Protein AF-A0A533WU09-F1 (afdb_monomer_lite)

pLDDT: mean 84.41, std 14.46, range [37.62, 95.38]

Foldseek 3Di:
DDDDPLDDDQPDKDFLLLLLQLLVVCCVPPNPVVSVVVNVQLCVQPNVSVGRGDIDGLVRVLVSQCVVQPPNRPVVSVSSSVSSSVSVD

Sequence (89 aa):
MAKTSDSVDKGTKFTAKDVKAAIRDLEATIGRATVDSLIYDLELYDLRLKNDRAEYGLAEIKIAIEKIFGDSAPLLLERIIKALNQTTA

Secondary structure (DSSP, 8-state):
---------TT-EEEHHHHHHHHHTTHHHH-HHHHHHHHHHHHHTT--TTSTT-EEEHHHHHHHHHHHHGGGHHHHHHHHHHHHHHH--

Structure (mmCIF, N/CA/C/O backbone):
data_AF-A0A533WU09-F1
#
_entry.id   AF-A0A533WU09-F1
#
loop_
_atom_site.group_PDB
_atom_site.id
_atom_site.type_symbol
_atom_site.label_atom_id
_atom_site.label_alt_id
_atom_site.label_comp_id
_atom_site.label_asym_id
_atom_site.label_entity_id
_atom_site.label_seq_id
_atom_site.pdbx_PDB_ins_code
_atom_site.Cartn_x
_atom_site.Cartn_y
_atom_site.Cartn_z
_atom_site.occupancy
_atom_site.B_iso_or_equiv
_atom_site.auth_seq_id
_atom_site.auth_comp_id
_atom_site.auth_asym_id
_atom_site.auth_atom_id
_atom_site.pdbx_PDB_model_num
ATOM 1 N N . MET A 1 1 ? -18.288 23.716 -13.822 1.00 37.62 1 MET A N 1
ATOM 2 C CA . MET A 1 1 ? -17.124 22.819 -13.986 1.00 37.62 1 MET A CA 1
ATOM 3 C C . MET A 1 1 ? -16.725 22.358 -12.597 1.00 37.62 1 MET A C 1
ATOM 5 O O . MET A 1 1 ? -16.428 23.204 -11.763 1.00 37.62 1 MET A O 1
ATOM 9 N N . ALA A 1 2 ? -16.905 21.070 -12.304 1.00 38.56 2 ALA A N 1
ATOM 10 C CA . ALA A 1 2 ? -16.782 20.522 -10.957 1.00 38.56 2 ALA A CA 1
ATOM 11 C C . ALA A 1 2 ? -15.336 20.633 -10.448 1.00 38.56 2 ALA A C 1
ATOM 13 O O . ALA A 1 2 ? -14.400 20.205 -11.118 1.00 38.56 2 ALA A O 1
ATOM 14 N N . LYS A 1 3 ? -15.174 21.236 -9.267 1.00 44.50 3 LYS A N 1
ATOM 15 C CA . LYS A 1 3 ? -13.964 21.131 -8.454 1.00 44.50 3 LYS A CA 1
ATOM 16 C C . LYS A 1 3 ? -14.034 19.789 -7.729 1.00 44.50 3 LYS A C 1
ATOM 18 O O . LYS A 1 3 ? -14.736 19.701 -6.728 1.00 44.50 3 LYS A O 1
ATOM 23 N N . THR A 1 4 ? -13.300 18.790 -8.192 1.00 42.69 4 THR A N 1
ATOM 24 C CA . THR A 1 4 ? -12.962 17.638 -7.351 1.00 42.69 4 THR A CA 1
ATOM 25 C C . THR A 1 4 ? -11.459 17.690 -7.169 1.00 42.69 4 THR A C 1
ATOM 27 O O . THR A 1 4 ? -10.681 17.177 -7.963 1.00 42.69 4 THR A O 1
ATOM 30 N N . SER A 1 5 ? -11.045 18.485 -6.186 1.00 43.44 5 SER A N 1
ATOM 31 C CA . SER A 1 5 ? -9.697 18.386 -5.654 1.00 43.44 5 SER A CA 1
ATOM 32 C C . SER A 1 5 ? -9.681 17.044 -4.928 1.00 43.44 5 SER A C 1
ATOM 34 O O . SER A 1 5 ? -10.315 16.944 -3.881 1.00 43.44 5 SER A O 1
ATOM 36 N N . ASP A 1 6 ? -9.048 16.024 -5.516 1.00 52.75 6 ASP A N 1
ATOM 37 C CA . ASP A 1 6 ? -8.843 14.676 -4.949 1.00 52.75 6 ASP A CA 1
ATOM 38 C C . ASP A 1 6 ? -7.880 14.726 -3.747 1.00 52.75 6 ASP A C 1
ATOM 40 O O . ASP A 1 6 ? -6.859 14.041 -3.660 1.00 52.75 6 ASP A O 1
ATOM 44 N N . SER A 1 7 ? -8.176 15.620 -2.815 1.00 55.53 7 SER A N 1
ATOM 45 C CA . SER A 1 7 ? -7.452 15.805 -1.579 1.00 55.53 7 SER A CA 1
ATOM 46 C C . SER A 1 7 ? -8.036 14.810 -0.589 1.00 55.53 7 SER A C 1
ATOM 48 O O . SER A 1 7 ? -9.157 15.001 -0.124 1.00 55.53 7 SER A O 1
ATOM 50 N N . VAL A 1 8 ? -7.288 13.755 -0.260 1.00 59.75 8 VAL A N 1
ATOM 51 C CA . VAL A 1 8 ? -7.620 12.918 0.900 1.00 59.75 8 VAL A CA 1
ATOM 52 C C . VAL A 1 8 ? -7.755 13.845 2.097 1.00 59.75 8 VAL A C 1
ATOM 54 O O . VAL A 1 8 ? -6.807 14.577 2.413 1.00 59.75 8 VAL A O 1
ATOM 57 N N . ASP A 1 9 ? -8.923 13.854 2.734 1.00 65.88 9 ASP A N 1
ATOM 58 C CA . ASP A 1 9 ? -9.100 14.659 3.931 1.00 65.88 9 ASP A CA 1
ATOM 59 C C . ASP A 1 9 ? -8.092 14.181 4.986 1.00 65.88 9 ASP A C 1
ATOM 61 O O . ASP A 1 9 ? -7.890 12.980 5.183 1.00 65.88 9 ASP A O 1
ATOM 65 N N . LYS A 1 10 ? -7.403 15.110 5.655 1.00 61.56 10 LYS A N 1
ATOM 66 C CA . LYS A 1 10 ? -6.331 14.759 6.607 1.00 61.56 10 LYS A CA 1
ATOM 67 C C . LYS A 1 10 ? -6.854 13.928 7.788 1.00 61.56 10 LYS A C 1
ATOM 69 O O . LYS A 1 10 ? -6.050 13.303 8.475 1.00 61.56 10 LYS A O 1
ATOM 74 N N . GLY A 1 11 ? -8.170 13.928 8.014 1.00 71.12 11 GLY A N 1
ATOM 75 C CA . GLY A 1 11 ? -8.854 13.115 9.019 1.00 71.12 11 GLY A CA 1
ATOM 76 C C . GLY A 1 11 ? -9.311 11.730 8.549 1.00 71.12 11 GLY A C 1
ATOM 77 O O . GLY A 1 11 ? -9.729 10.940 9.393 1.00 71.12 11 GLY A O 1
ATOM 78 N N . THR A 1 12 ? -9.238 11.410 7.252 1.00 84.00 12 THR A N 1
ATOM 79 C CA . THR A 1 12 ? -9.702 10.114 6.738 1.00 84.00 12 THR A CA 1
ATOM 80 C C . THR A 1 12 ? -8.824 8.981 7.259 1.00 84.00 12 THR A C 1
ATOM 82 O O . THR A 1 12 ? -7.591 9.021 7.171 1.00 84.00 12 THR A O 1
ATOM 85 N N . LYS A 1 13 ? -9.484 7.957 7.801 1.00 90.94 13 LYS A N 1
ATOM 86 C CA . LYS A 1 13 ? -8.871 6.704 8.227 1.00 90.94 13 LYS A CA 1
ATOM 87 C C . LYS A 1 13 ? -9.184 5.616 7.208 1.00 90.94 13 LYS A C 1
ATOM 89 O O . LYS A 1 13 ? -10.307 5.526 6.724 1.00 90.94 13 LYS A O 1
ATOM 94 N N . PHE A 1 14 ? -8.180 4.805 6.904 1.00 91.81 14 PHE A N 1
ATOM 95 C CA . PHE A 1 14 ? -8.286 3.653 6.019 1.00 91.81 14 PHE A CA 1
ATOM 96 C C . PHE A 1 14 ? -8.055 2.393 6.826 1.00 91.81 14 PHE A C 1
ATOM 98 O O . PHE A 1 14 ? -7.105 2.323 7.610 1.00 91.81 14 PHE A O 1
ATOM 105 N N . THR A 1 15 ? -8.897 1.389 6.630 1.00 94.12 15 THR A N 1
ATOM 106 C CA . THR A 1 15 ? -8.670 0.101 7.271 1.00 94.12 15 THR A CA 1
ATOM 107 C C . THR A 1 15 ? -7.506 -0.630 6.595 1.00 94.12 15 THR A C 1
ATOM 109 O O . THR A 1 15 ? -7.206 -0.413 5.420 1.00 94.12 15 THR A O 1
ATOM 112 N N . ALA A 1 16 ? -6.856 -1.553 7.302 1.00 94.12 16 ALA A N 1
ATOM 113 C CA . ALA A 1 16 ? -5.868 -2.466 6.728 1.00 94.12 16 ALA A CA 1
ATOM 114 C C . ALA A 1 16 ? -6.411 -3.201 5.494 1.00 94.12 16 ALA A C 1
ATOM 116 O O . ALA A 1 16 ? -5.664 -3.496 4.559 1.00 94.12 16 ALA A O 1
ATOM 117 N N . LYS A 1 17 ? -7.714 -3.506 5.486 1.00 94.06 17 LYS A N 1
ATOM 118 C CA . LYS A 1 17 ? -8.389 -4.098 4.334 1.00 94.06 17 LYS A CA 1
ATOM 119 C C . LYS A 1 17 ? -8.363 -3.159 3.127 1.00 94.06 17 LYS A C 1
ATOM 121 O O . LYS A 1 17 ? -8.003 -3.616 2.044 1.00 94.06 17 LYS A O 1
ATOM 126 N N . ASP A 1 18 ? -8.679 -1.880 3.319 1.00 93.94 18 ASP A N 1
ATOM 127 C CA . ASP A 1 18 ? -8.666 -0.871 2.250 1.00 93.94 18 ASP A CA 1
ATOM 128 C C . ASP A 1 18 ? -7.249 -0.671 1.708 1.00 93.94 18 ASP A C 1
ATOM 130 O O . ASP A 1 18 ? -7.034 -0.683 0.499 1.00 93.94 18 ASP A O 1
ATOM 134 N N . VAL A 1 19 ? -6.254 -0.591 2.599 1.00 93.19 19 VAL A N 1
ATOM 135 C CA . VAL A 1 19 ? -4.841 -0.466 2.210 1.00 93.19 19 VAL A CA 1
ATOM 136 C C . VAL A 1 19 ? -4.377 -1.675 1.397 1.00 93.19 19 VAL A C 1
ATOM 138 O O . VAL A 1 19 ? -3.749 -1.512 0.351 1.00 93.19 19 VAL A O 1
A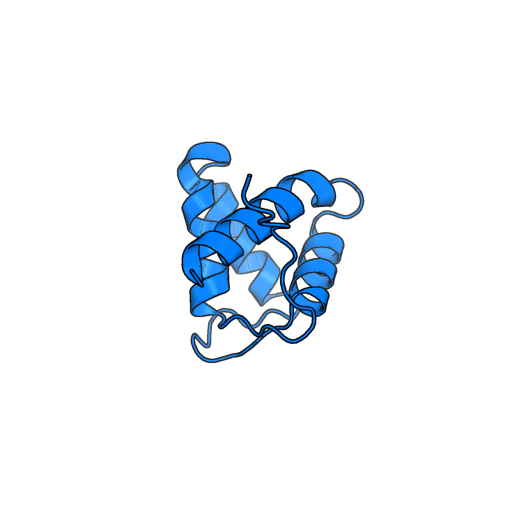TOM 141 N N . LYS A 1 20 ? -4.724 -2.899 1.815 1.00 94.56 20 LYS A N 1
ATOM 142 C CA . LYS A 1 20 ? -4.402 -4.110 1.044 1.00 94.56 20 LYS A CA 1
ATOM 143 C C . LYS A 1 20 ? -5.106 -4.151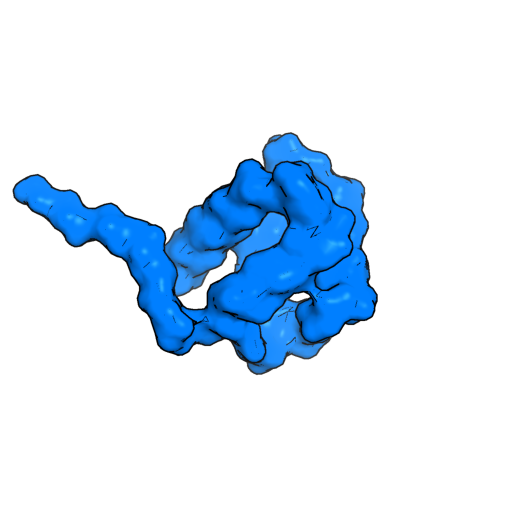 -0.304 1.00 94.56 20 LYS A C 1
ATOM 145 O O . LYS A 1 20 ? -4.492 -4.597 -1.270 1.00 94.56 20 LYS A O 1
ATOM 150 N N . ALA A 1 21 ? -6.368 -3.736 -0.371 1.00 93.94 21 ALA A N 1
ATOM 151 C CA . ALA A 1 21 ? -7.105 -3.665 -1.628 1.00 93.94 21 ALA A CA 1
ATOM 152 C C . ALA A 1 21 ? -6.418 -2.689 -2.593 1.00 93.94 21 ALA A C 1
ATOM 154 O O . ALA A 1 21 ? -6.028 -3.094 -3.684 1.00 93.94 21 ALA A O 1
ATOM 155 N N . ALA A 1 22 ? -6.119 -1.475 -2.127 1.00 93.50 22 ALA A N 1
ATOM 156 C CA . ALA A 1 22 ? -5.432 -0.457 -2.914 1.00 93.50 22 ALA A CA 1
ATOM 157 C C . ALA A 1 22 ? -4.054 -0.913 -3.425 1.00 93.50 22 ALA A C 1
ATOM 159 O O . ALA A 1 22 ? -3.686 -0.629 -4.562 1.00 93.50 22 ALA A O 1
ATOM 160 N N . ILE A 1 23 ? -3.285 -1.644 -2.610 1.00 94.12 23 ILE A N 1
ATOM 161 C CA . ILE A 1 23 ? -1.998 -2.212 -3.038 1.00 94.12 23 ILE A CA 1
ATOM 162 C C . ILE A 1 23 ? -2.201 -3.326 -4.076 1.00 94.12 23 ILE A C 1
ATOM 164 O O . ILE A 1 23 ? -1.457 -3.398 -5.054 1.00 94.12 23 ILE A O 1
ATOM 168 N N . ARG A 1 24 ? -3.213 -4.183 -3.900 1.00 95.38 24 ARG A N 1
ATOM 169 C CA . ARG A 1 24 ? -3.528 -5.267 -4.846 1.00 95.38 24 ARG A CA 1
ATOM 170 C C . ARG A 1 24 ? -4.021 -4.759 -6.195 1.00 95.38 24 ARG A C 1
ATOM 172 O O . ARG A 1 24 ? -3.707 -5.382 -7.204 1.00 95.38 24 ARG A O 1
ATOM 179 N N . ASP A 1 25 ? -4.686 -3.611 -6.244 1.00 93.56 25 ASP A N 1
ATOM 180 C CA . ASP A 1 25 ? -5.084 -2.979 -7.509 1.00 93.56 25 ASP A CA 1
ATOM 181 C C . ASP A 1 25 ? -3.877 -2.602 -8.385 1.00 93.56 25 ASP A C 1
ATOM 183 O O . ASP A 1 25 ? -3.991 -2.459 -9.605 1.00 93.56 25 ASP A O 1
ATOM 187 N N . LEU A 1 26 ? -2.683 -2.505 -7.791 1.00 91.19 26 LEU A N 1
ATOM 188 C CA . LEU A 1 26 ? -1.441 -2.261 -8.519 1.00 91.19 26 LEU A CA 1
ATOM 189 C C . LEU A 1 26 ? -0.850 -3.523 -9.157 1.00 91.19 26 LEU A C 1
ATOM 191 O O . LEU A 1 26 ? 0.113 -3.399 -9.916 1.00 91.19 26 LEU A O 1
ATOM 195 N N . GLU A 1 27 ? -1.410 -4.715 -8.915 1.00 94.56 27 GLU A N 1
ATOM 196 C CA . GLU A 1 27 ? -0.878 -5.995 -9.407 1.00 94.56 27 GLU A CA 1
ATOM 197 C C . GLU A 1 27 ? -0.634 -5.980 -10.920 1.00 94.56 27 GLU A C 1
ATOM 199 O O . GLU A 1 27 ? 0.426 -6.404 -11.378 1.00 94.56 27 GLU A O 1
ATOM 204 N N . ALA A 1 28 ? -1.564 -5.421 -11.699 1.00 91.31 28 ALA A N 1
ATOM 205 C CA . ALA A 1 28 ? -1.427 -5.329 -13.153 1.00 91.31 28 ALA A CA 1
ATOM 206 C C . ALA A 1 28 ? -0.266 -4.420 -13.607 1.00 91.31 28 ALA A C 1
ATOM 208 O O . ALA A 1 28 ? 0.200 -4.537 -14.736 1.00 91.31 28 ALA A O 1
ATOM 209 N N . THR A 1 29 ? 0.194 -3.505 -12.746 1.00 89.50 29 THR A N 1
ATOM 210 C CA . THR A 1 29 ? 1.277 -2.556 -13.051 1.00 89.50 29 THR A CA 1
ATOM 211 C C . THR A 1 29 ? 2.634 -3.070 -12.578 1.00 89.50 29 THR A C 1
ATOM 213 O O . THR A 1 29 ? 3.607 -2.988 -13.322 1.00 89.50 29 THR A O 1
ATOM 216 N N . ILE A 1 30 ? 2.719 -3.561 -11.338 1.00 88.69 30 ILE A N 1
ATOM 217 C CA . ILE A 1 30 ? 4.004 -3.892 -10.693 1.00 88.69 30 ILE A CA 1
ATOM 218 C C . ILE A 1 30 ? 4.232 -5.399 -10.526 1.00 88.69 30 ILE A C 1
ATOM 220 O O . ILE A 1 30 ? 5.308 -5.815 -10.100 1.00 88.69 30 ILE A O 1
ATOM 224 N N . GLY A 1 31 ? 3.246 -6.219 -10.891 1.00 94.25 31 GLY A N 1
ATOM 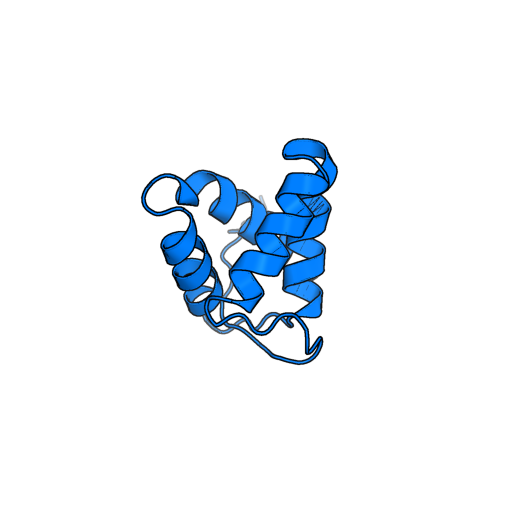225 C CA . GLY A 1 31 ? 3.284 -7.671 -10.779 1.00 94.25 31 GLY A CA 1
ATOM 226 C C . GLY A 1 31 ? 2.917 -8.182 -9.384 1.00 94.25 31 GLY A C 1
ATOM 227 O O . GLY A 1 31 ? 3.180 -7.547 -8.362 1.00 94.25 31 GLY A O 1
ATOM 228 N N . ARG A 1 32 ? 2.332 -9.385 -9.351 1.00 94.44 32 ARG A N 1
ATOM 229 C CA . ARG A 1 32 ? 1.855 -10.049 -8.126 1.00 94.44 32 ARG A CA 1
ATOM 230 C C . ARG A 1 32 ? 2.942 -10.236 -7.076 1.00 94.44 32 ARG A C 1
ATOM 232 O O . ARG A 1 32 ? 2.719 -9.918 -5.918 1.00 94.44 32 ARG A O 1
ATOM 239 N N . ALA A 1 33 ? 4.120 -10.704 -7.488 1.00 95.06 33 ALA A N 1
ATOM 240 C CA . ALA A 1 33 ? 5.229 -10.933 -6.565 1.00 95.06 33 ALA A CA 1
ATOM 241 C C . ALA A 1 33 ? 5.632 -9.643 -5.829 1.00 95.06 33 ALA A C 1
ATOM 243 O O . ALA A 1 33 ? 5.823 -9.662 -4.619 1.00 95.06 33 ALA A O 1
ATOM 244 N N . THR A 1 34 ? 5.680 -8.514 -6.541 1.00 91.44 34 THR A N 1
ATOM 245 C CA . THR A 1 34 ? 5.995 -7.203 -5.958 1.00 91.44 34 THR A CA 1
ATOM 246 C C . THR A 1 34 ? 4.907 -6.737 -4.994 1.00 91.44 34 THR A C 1
ATOM 248 O O . THR A 1 34 ? 5.220 -6.213 -3.930 1.00 91.44 34 THR A O 1
ATOM 251 N N . VAL A 1 35 ? 3.632 -6.944 -5.338 1.00 94.44 35 VAL A N 1
ATOM 252 C CA . VAL A 1 35 ? 2.492 -6.654 -4.451 1.00 94.44 35 VAL A CA 1
ATOM 253 C C . VAL A 1 35 ? 2.573 -7.472 -3.162 1.00 94.44 35 VAL A C 1
ATOM 255 O O . VAL A 1 35 ? 2.418 -6.919 -2.074 1.00 94.44 35 VAL A O 1
ATOM 258 N N . ASP A 1 36 ? 2.843 -8.772 -3.271 1.00 94.50 36 ASP A N 1
ATOM 259 C CA . ASP A 1 36 ? 2.931 -9.665 -2.116 1.00 94.50 36 ASP A CA 1
ATOM 260 C C . ASP A 1 36 ? 4.119 -9.296 -1.214 1.00 94.50 36 ASP A C 1
ATOM 262 O O . ASP A 1 36 ? 3.954 -9.201 0.005 1.00 94.50 36 ASP A O 1
ATOM 266 N N . SER A 1 37 ? 5.286 -9.003 -1.804 1.00 93.00 37 SER A N 1
ATOM 267 C CA . SER A 1 37 ? 6.447 -8.471 -1.078 1.00 93.00 37 SER A CA 1
ATOM 268 C C . SER A 1 37 ? 6.129 -7.149 -0.384 1.00 93.00 37 SER A C 1
ATOM 270 O O . SER A 1 37 ? 6.429 -7.001 0.793 1.00 93.00 37 SER A O 1
ATOM 272 N N . LEU A 1 38 ? 5.451 -6.218 -1.060 1.00 91.94 38 LEU A N 1
ATOM 273 C CA . LEU A 1 38 ? 5.085 -4.925 -0.483 1.00 91.94 38 LEU A CA 1
ATOM 274 C C . LEU A 1 38 ? 4.164 -5.071 0.735 1.00 91.94 38 LEU A C 1
ATOM 276 O O . LEU A 1 38 ? 4.378 -4.416 1.752 1.00 91.94 38 LEU A O 1
ATOM 280 N N . ILE A 1 39 ? 3.146 -5.931 0.656 1.00 94.00 39 ILE A N 1
ATOM 281 C CA . ILE A 1 39 ? 2.249 -6.190 1.793 1.00 94.00 39 ILE A CA 1
ATOM 282 C C . ILE A 1 39 ? 3.030 -6.811 2.957 1.00 94.00 39 ILE A C 1
ATOM 284 O O . ILE A 1 39 ? 2.802 -6.444 4.110 1.00 94.00 39 ILE A O 1
ATOM 288 N N . TYR A 1 40 ? 3.945 -7.736 2.662 1.00 92.88 40 TYR A N 1
ATOM 289 C CA . TYR A 1 40 ? 4.793 -8.359 3.672 1.00 92.88 40 TYR A CA 1
ATOM 290 C C . TYR A 1 40 ? 5.732 -7.349 4.345 1.00 92.88 40 TYR A C 1
ATOM 292 O O . TYR A 1 40 ? 5.809 -7.315 5.572 1.00 92.88 40 TYR A O 1
ATOM 300 N N . ASP A 1 41 ? 6.390 -6.491 3.569 1.00 91.38 41 ASP A N 1
ATOM 301 C CA . ASP A 1 41 ? 7.297 -5.476 4.098 1.00 91.38 41 ASP A CA 1
ATOM 302 C C . ASP A 1 41 ? 6.531 -4.452 4.948 1.00 91.38 41 ASP A C 1
ATOM 304 O O . ASP A 1 41 ? 6.951 -4.127 6.056 1.00 91.38 41 ASP A O 1
ATOM 308 N N . LEU A 1 42 ? 5.350 -4.004 4.511 1.00 91.12 42 LEU A N 1
ATOM 309 C CA . LEU A 1 42 ? 4.513 -3.096 5.306 1.00 91.12 42 LEU A CA 1
ATOM 310 C C . LEU A 1 42 ? 4.084 -3.708 6.649 1.00 91.12 42 LEU A C 1
ATOM 312 O O . LEU A 1 42 ? 4.065 -2.995 7.653 1.00 91.12 42 LEU A O 1
ATOM 316 N N . GLU A 1 43 ? 3.822 -5.019 6.690 1.00 89.38 43 GLU A N 1
ATOM 317 C CA . GLU A 1 43 ? 3.549 -5.750 7.935 1.00 89.38 43 GLU A CA 1
ATOM 318 C C . GLU A 1 43 ? 4.746 -5.732 8.898 1.00 89.38 43 GLU A C 1
ATOM 320 O O . GLU A 1 43 ? 4.558 -5.658 10.114 1.00 89.38 43 GLU A O 1
ATOM 325 N N . LEU A 1 44 ? 5.972 -5.796 8.367 1.00 86.38 44 LEU A N 1
ATOM 326 C CA . LEU A 1 44 ? 7.201 -5.723 9.159 1.00 86.38 44 LEU A CA 1
ATOM 327 C C . LEU A 1 44 ? 7.496 -4.301 9.656 1.00 86.38 44 LEU A C 1
ATOM 329 O O . LEU A 1 44 ? 8.009 -4.144 10.763 1.00 86.38 44 LEU A O 1
ATOM 333 N N . TYR A 1 45 ? 7.158 -3.275 8.870 1.00 79.00 45 TYR A N 1
ATOM 334 C CA . TYR A 1 45 ? 7.481 -1.867 9.142 1.00 79.00 45 TYR A CA 1
ATOM 335 C C . TYR A 1 45 ? 6.320 -1.067 9.772 1.00 79.00 45 TYR A C 1
ATOM 337 O O . TYR A 1 45 ? 6.121 0.108 9.465 1.00 79.00 45 TYR A O 1
ATOM 345 N N . ASP A 1 46 ? 5.612 -1.694 10.719 1.00 75.62 46 ASP A N 1
ATOM 346 C CA . ASP A 1 46 ? 4.566 -1.133 11.600 1.00 75.62 46 ASP A CA 1
ATOM 347 C C . ASP A 1 46 ? 3.165 -0.907 11.001 1.00 75.62 46 ASP A C 1
ATOM 349 O O . ASP A 1 46 ? 2.239 -0.558 11.743 1.00 75.62 46 ASP A O 1
ATOM 353 N N . LEU A 1 47 ? 2.931 -1.194 9.718 1.00 86.25 47 LEU A N 1
ATOM 354 C CA . LEU A 1 47 ? 1.573 -1.250 9.170 1.00 86.25 47 LEU A CA 1
ATOM 355 C C . LEU A 1 47 ? 1.042 -2.681 9.308 1.00 86.25 47 LEU A C 1
ATOM 357 O O . LEU A 1 47 ? 1.162 -3.494 8.405 1.00 86.25 47 LEU A O 1
ATOM 361 N N . ARG A 1 48 ? 0.473 -3.005 10.477 1.00 87.81 48 ARG A N 1
ATOM 362 C CA . ARG A 1 48 ? -0.127 -4.321 10.816 1.00 87.81 48 ARG A CA 1
ATOM 363 C C . ARG A 1 48 ? -1.357 -4.686 9.957 1.00 87.81 48 ARG A C 1
ATOM 365 O O . ARG A 1 48 ? -2.476 -4.819 10.460 1.00 87.81 48 ARG A O 1
ATOM 372 N N . LEU A 1 49 ? -1.144 -4.885 8.663 1.00 90.75 49 LEU A N 1
ATOM 373 C CA . LEU A 1 49 ? -2.121 -5.236 7.638 1.00 90.75 49 LEU A CA 1
ATOM 374 C C . LEU A 1 49 ? -2.798 -6.606 7.842 1.00 90.75 49 LEU A C 1
ATOM 376 O O . LEU A 1 49 ? -3.828 -6.875 7.216 1.00 90.75 49 LEU A O 1
ATOM 380 N N . LYS A 1 50 ? -2.278 -7.488 8.706 1.00 89.25 50 LYS A N 1
ATOM 381 C CA . LYS A 1 50 ? -2.926 -8.762 9.072 1.00 89.25 50 LYS A CA 1
ATOM 382 C C . LYS A 1 50 ? -4.262 -8.571 9.787 1.00 89.25 50 LYS A C 1
ATOM 384 O O . LYS A 1 50 ? -5.138 -9.421 9.644 1.00 89.25 50 LYS A O 1
ATOM 389 N N . ASN A 1 51 ? -4.432 -7.489 10.548 1.00 91.00 51 ASN A N 1
ATOM 390 C CA . ASN A 1 51 ? -5.709 -7.169 11.181 1.00 91.00 51 ASN A CA 1
ATOM 391 C C . ASN A 1 51 ? -6.521 -6.237 10.278 1.00 91.00 51 ASN A C 1
ATOM 393 O O . ASN A 1 51 ? -6.345 -5.027 10.344 1.00 91.00 51 ASN A O 1
ATOM 397 N N . ASP A 1 52 ? -7.458 -6.795 9.509 1.00 92.25 52 ASP A N 1
ATOM 398 C CA . ASP A 1 52 ? -8.300 -6.067 8.544 1.00 92.25 52 ASP A CA 1
ATOM 399 C C . ASP A 1 52 ? -9.010 -4.826 9.097 1.00 92.25 52 ASP A C 1
ATOM 401 O O . ASP A 1 52 ? -9.350 -3.942 8.318 1.00 92.25 52 ASP A O 1
ATOM 405 N N . ARG A 1 53 ? -9.242 -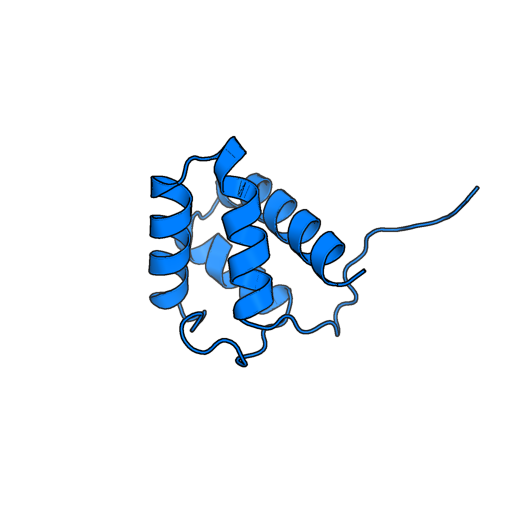4.752 10.413 1.00 91.06 53 ARG A N 1
ATOM 406 C CA . ARG A 1 53 ? -9.943 -3.640 11.075 1.00 91.06 53 ARG A CA 1
ATOM 407 C C . ARG A 1 53 ? -9.014 -2.571 11.648 1.00 91.06 53 ARG A C 1
ATOM 409 O O . ARG A 1 53 ? -9.511 -1.594 12.194 1.00 91.06 53 ARG A O 1
ATOM 416 N N . ALA A 1 54 ? -7.697 -2.769 11.608 1.00 92.69 54 ALA A N 1
ATOM 417 C CA . ALA A 1 54 ? -6.760 -1.741 12.042 1.00 92.69 54 ALA A CA 1
ATOM 418 C C . ALA A 1 54 ? -6.886 -0.520 11.125 1.00 92.69 54 ALA A C 1
ATOM 420 O O . ALA A 1 54 ? -6.979 -0.681 9.913 1.00 92.69 54 ALA A O 1
ATOM 421 N N . GLU A 1 55 ? -6.907 0.679 11.699 1.00 93.06 55 GLU A N 1
ATOM 422 C CA . GLU A 1 55 ? -7.122 1.925 10.966 1.00 93.06 55 GLU A CA 1
ATOM 423 C C . GLU A 1 55 ? -5.851 2.768 10.922 1.00 93.06 55 GLU A C 1
ATOM 425 O O . GLU A 1 55 ? -5.194 2.974 11.943 1.00 93.06 55 GLU A O 1
ATOM 430 N N . TYR A 1 56 ? -5.553 3.316 9.747 1.00 91.31 56 TYR A N 1
ATOM 431 C CA . TYR A 1 56 ? -4.370 4.126 9.490 1.00 91.31 56 TYR A CA 1
ATOM 432 C C . TYR A 1 56 ? -4.762 5.452 8.857 1.00 91.31 56 TYR A C 1
ATOM 434 O O . TYR A 1 56 ? -5.603 5.520 7.960 1.00 91.31 56 TYR A O 1
ATOM 442 N N . GLY A 1 57 ? -4.142 6.530 9.324 1.00 91.25 57 GLY A N 1
ATOM 443 C CA . GLY A 1 57 ? -4.182 7.809 8.634 1.00 91.25 57 GLY A CA 1
ATOM 444 C C . GLY A 1 57 ? -3.226 7.819 7.446 1.00 91.25 57 GLY A C 1
ATOM 445 O O . GLY A 1 57 ? -2.233 7.090 7.409 1.00 91.25 57 GLY A O 1
ATOM 446 N N . LEU A 1 58 ? -3.470 8.725 6.500 1.00 89.88 58 LEU A N 1
ATOM 447 C CA . LEU A 1 58 ? -2.616 8.867 5.322 1.00 89.88 58 LEU A CA 1
ATOM 448 C C . LEU A 1 58 ? -1.140 9.134 5.678 1.00 89.88 58 LEU A C 1
ATOM 450 O O . LEU A 1 58 ? -0.246 8.646 4.996 1.00 89.88 58 LEU A O 1
ATOM 454 N N . ALA A 1 59 ? -0.868 9.889 6.747 1.00 89.31 59 ALA A N 1
ATOM 455 C CA . ALA A 1 59 ? 0.500 10.158 7.193 1.00 89.31 59 ALA A CA 1
ATOM 456 C C . ALA A 1 59 ? 1.243 8.882 7.631 1.00 89.31 59 ALA A C 1
ATOM 458 O O . ALA A 1 59 ? 2.418 8.727 7.318 1.00 89.31 59 ALA A O 1
ATOM 459 N N . GLU A 1 60 ? 0.554 7.958 8.305 1.00 90.81 60 GLU A N 1
ATOM 460 C CA . GLU A 1 60 ? 1.132 6.690 8.771 1.00 90.81 60 GLU A CA 1
ATOM 461 C C . GLU A 1 60 ? 1.491 5.793 7.577 1.00 90.81 60 GLU A C 1
ATOM 463 O O . GLU A 1 60 ? 2.592 5.249 7.516 1.00 90.81 60 GLU A O 1
ATOM 468 N N . ILE A 1 61 ? 0.601 5.732 6.579 1.00 90.44 61 ILE A N 1
ATOM 469 C CA . ILE A 1 61 ? 0.821 5.002 5.321 1.00 90.44 61 ILE A CA 1
ATOM 470 C C . ILE A 1 61 ? 2.019 5.577 4.553 1.00 90.44 61 ILE A C 1
ATOM 472 O O . ILE A 1 61 ? 2.883 4.823 4.108 1.00 90.44 61 ILE A O 1
ATOM 476 N N . LYS A 1 62 ? 2.104 6.911 4.439 1.00 90.38 62 LYS A N 1
ATOM 477 C CA . LYS A 1 62 ? 3.229 7.603 3.788 1.00 90.38 62 LYS A CA 1
ATOM 478 C C . LYS A 1 62 ? 4.563 7.245 4.431 1.00 90.38 62 LYS A C 1
ATOM 480 O O . LYS A 1 62 ? 5.460 6.782 3.736 1.00 90.38 62 LYS A O 1
ATOM 485 N N . ILE A 1 63 ? 4.648 7.387 5.753 1.00 90.06 63 ILE A N 1
ATOM 486 C CA . ILE A 1 63 ? 5.871 7.111 6.513 1.00 90.06 63 ILE A CA 1
ATOM 487 C C . ILE A 1 63 ? 6.314 5.655 6.332 1.00 90.06 63 ILE A C 1
ATOM 489 O O . ILE A 1 63 ? 7.502 5.399 6.163 1.00 90.06 63 ILE A O 1
ATOM 493 N N . ALA A 1 64 ? 5.390 4.691 6.355 1.00 90.75 64 ALA A N 1
ATOM 494 C CA . ALA A 1 64 ? 5.749 3.283 6.183 1.00 90.75 64 ALA A CA 1
ATOM 495 C C . ALA A 1 64 ? 6.296 2.978 4.781 1.00 90.75 64 ALA A C 1
ATOM 497 O O . ALA A 1 64 ? 7.290 2.267 4.653 1.00 90.75 64 ALA A O 1
ATOM 498 N N . ILE A 1 65 ? 5.702 3.556 3.734 1.00 90.12 65 ILE A N 1
ATOM 499 C CA . ILE A 1 65 ? 6.191 3.393 2.358 1.00 90.12 65 ILE A CA 1
ATOM 500 C C . ILE A 1 65 ? 7.554 4.081 2.185 1.00 90.12 65 ILE A C 1
ATOM 502 O O . ILE A 1 65 ? 8.473 3.496 1.616 1.00 90.12 65 ILE A O 1
ATOM 506 N N . GLU A 1 66 ? 7.719 5.294 2.715 1.00 90.25 66 GLU A N 1
ATOM 507 C CA . GLU A 1 66 ? 8.991 6.029 2.684 1.00 90.25 66 GLU A CA 1
ATOM 508 C C . GLU A 1 66 ? 10.107 5.288 3.436 1.00 90.25 66 GLU A C 1
ATOM 510 O O . GLU A 1 66 ? 11.248 5.291 2.983 1.00 90.25 66 GLU A O 1
ATOM 515 N N . LYS A 1 67 ? 9.800 4.582 4.534 1.00 89.56 67 LYS A N 1
ATOM 516 C CA . LYS A 1 67 ? 10.779 3.733 5.238 1.00 89.56 67 LYS A CA 1
ATOM 517 C C . LYS A 1 67 ? 11.303 2.576 4.379 1.00 89.56 67 LYS A C 1
ATOM 519 O O . LYS A 1 67 ? 12.465 2.213 4.529 1.00 89.56 67 LYS A O 1
ATOM 524 N N . ILE A 1 68 ? 10.464 1.991 3.520 1.00 87.62 68 ILE A N 1
ATOM 525 C CA . ILE A 1 68 ? 10.835 0.837 2.683 1.00 87.62 68 ILE A CA 1
ATOM 526 C C . ILE A 1 68 ? 11.577 1.293 1.422 1.00 87.62 68 ILE A C 1
ATOM 528 O O . ILE A 1 68 ? 12.594 0.710 1.053 1.00 87.62 68 ILE A O 1
ATOM 532 N N . PHE A 1 69 ? 11.081 2.339 0.756 1.00 86.19 69 PHE A N 1
ATOM 533 C CA . PHE A 1 69 ? 11.554 2.729 -0.578 1.00 86.19 69 PHE A CA 1
ATOM 534 C C . PHE A 1 69 ? 12.407 4.001 -0.606 1.00 86.19 69 PHE A C 1
ATOM 536 O O . PHE A 1 69 ? 12.982 4.313 -1.652 1.00 86.19 69 PHE A O 1
ATOM 543 N N . GLY A 1 70 ? 12.492 4.746 0.500 1.00 87.06 70 GLY A N 1
ATOM 544 C CA . GLY A 1 70 ? 13.218 6.014 0.575 1.00 87.06 70 GLY A CA 1
ATOM 545 C C . GLY A 1 70 ? 12.826 6.958 -0.562 1.00 87.06 70 GLY A C 1
ATOM 546 O O . GLY A 1 70 ? 11.646 7.143 -0.863 1.00 87.06 70 GLY A O 1
ATOM 547 N N . ASP A 1 71 ? 13.829 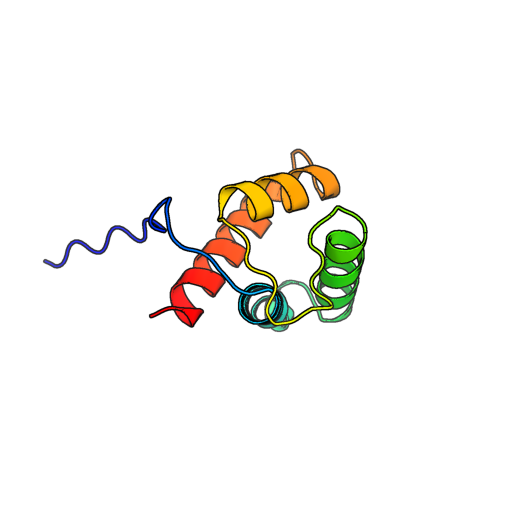7.481 -1.265 1.00 86.06 71 ASP A N 1
ATOM 548 C CA . ASP A 1 71 ? 13.659 8.420 -2.383 1.00 86.06 71 ASP A CA 1
ATOM 549 C C . ASP A 1 71 ? 12.898 7.835 -3.588 1.00 86.06 71 ASP A C 1
ATOM 551 O O . ASP A 1 71 ? 12.422 8.580 -4.445 1.00 86.06 71 ASP A O 1
ATOM 555 N N . SER A 1 72 ? 12.743 6.508 -3.664 1.00 83.69 72 SER A N 1
ATOM 556 C CA . SER A 1 72 ? 11.979 5.840 -4.730 1.00 83.69 72 SER A CA 1
ATOM 557 C C . SER A 1 72 ? 10.476 5.738 -4.432 1.00 83.69 72 SER A C 1
ATOM 559 O O . SER A 1 72 ? 9.698 5.348 -5.304 1.00 83.69 72 SER A O 1
ATOM 561 N N . ALA A 1 73 ? 10.039 6.112 -3.225 1.00 86.00 73 ALA A N 1
ATOM 562 C CA . ALA A 1 73 ? 8.643 6.057 -2.792 1.00 86.00 73 ALA A CA 1
ATOM 563 C C . ALA A 1 73 ? 7.628 6.901 -3.601 1.00 86.00 73 ALA A C 1
ATOM 565 O O . ALA A 1 73 ? 6.490 6.437 -3.731 1.00 86.00 73 ALA A O 1
ATOM 566 N N . PRO A 1 74 ? 7.944 8.101 -4.146 1.00 89.00 74 PRO A N 1
ATOM 567 C CA . PRO A 1 74 ? 6.917 9.052 -4.588 1.00 89.00 74 PRO A CA 1
ATOM 568 C C . PRO A 1 74 ? 5.904 8.505 -5.601 1.00 89.00 74 PRO A C 1
ATOM 570 O O . PRO A 1 74 ? 4.700 8.689 -5.425 1.00 89.00 74 PRO A O 1
ATOM 573 N N . LEU A 1 75 ? 6.366 7.787 -6.632 1.00 88.25 75 LEU A N 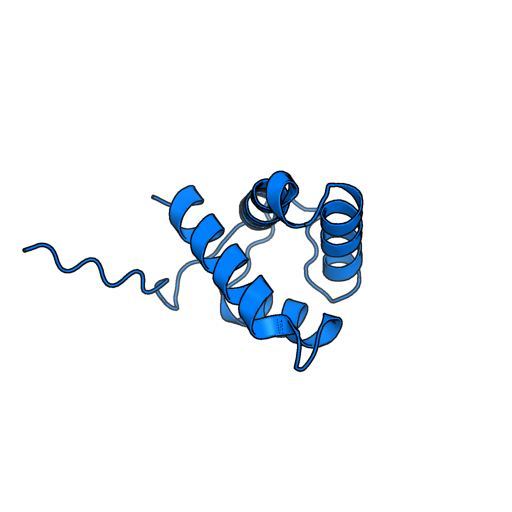1
ATOM 574 C CA . LEU A 1 75 ? 5.487 7.269 -7.687 1.00 88.25 75 LEU A CA 1
ATOM 575 C C . LEU A 1 75 ? 4.570 6.146 -7.178 1.00 88.25 75 LEU A C 1
ATOM 577 O O . LEU A 1 75 ? 3.401 6.067 -7.560 1.00 88.25 75 LEU A O 1
ATOM 581 N N . LEU A 1 76 ? 5.099 5.264 -6.326 1.00 87.88 76 LEU A N 1
ATOM 582 C CA . LEU A 1 76 ? 4.319 4.193 -5.707 1.00 87.88 76 LEU A CA 1
ATOM 583 C C . LEU A 1 76 ? 3.275 4.783 -4.754 1.00 87.88 76 LEU A C 1
ATOM 585 O O . LEU A 1 76 ? 2.110 4.387 -4.779 1.00 87.88 76 LEU A O 1
ATOM 589 N N . LEU A 1 77 ? 3.685 5.772 -3.964 1.00 90.62 77 LEU A N 1
ATOM 590 C CA . LEU A 1 77 ? 2.830 6.449 -3.006 1.00 90.62 77 LEU A CA 1
ATOM 591 C C . LEU A 1 77 ? 1.658 7.165 -3.689 1.00 90.62 77 LEU A C 1
ATOM 593 O O . LEU A 1 77 ? 0.521 7.024 -3.248 1.00 90.62 77 LEU A O 1
ATOM 597 N N . GLU A 1 78 ? 1.907 7.879 -4.789 1.00 90.94 78 GLU A N 1
ATOM 598 C CA . GLU A 1 78 ? 0.854 8.527 -5.581 1.00 90.94 78 GLU A CA 1
ATOM 599 C C . GLU A 1 78 ? -0.199 7.516 -6.064 1.00 90.94 78 GLU A C 1
ATOM 601 O O . GLU A 1 78 ? -1.403 7.750 -5.938 1.00 90.94 78 GLU A O 1
ATOM 606 N N . ARG A 1 79 ? 0.245 6.356 -6.563 1.00 90.62 79 ARG A N 1
ATOM 607 C CA . ARG A 1 79 ? -0.647 5.294 -7.054 1.00 90.62 79 ARG A CA 1
ATOM 608 C C . ARG A 1 79 ? -1.488 4.675 -5.940 1.00 90.62 79 ARG A C 1
ATOM 610 O O . ARG A 1 79 ? -2.686 4.489 -6.137 1.00 90.62 79 ARG A O 1
ATOM 617 N N . ILE A 1 80 ? -0.887 4.404 -4.779 1.00 90.19 80 ILE A N 1
ATOM 618 C CA . ILE A 1 80 ? -1.602 3.863 -3.613 1.00 90.19 80 ILE A CA 1
ATOM 619 C C . ILE A 1 80 ? -2.652 4.864 -3.124 1.00 90.19 80 ILE A C 1
ATOM 621 O O . ILE A 1 80 ? -3.794 4.483 -2.890 1.00 90.19 80 ILE A O 1
ATOM 625 N N . ILE A 1 81 ? -2.307 6.151 -3.030 1.00 89.94 81 ILE A N 1
ATOM 626 C CA . ILE A 1 81 ? -3.251 7.202 -2.618 1.00 89.94 81 ILE A CA 1
ATOM 627 C C . ILE A 1 81 ? -4.429 7.291 -3.588 1.00 89.94 81 ILE A C 1
ATOM 629 O O . ILE A 1 81 ? -5.579 7.384 -3.162 1.00 89.94 81 ILE A O 1
ATOM 633 N N . LYS A 1 82 ? -4.155 7.221 -4.892 1.00 89.44 82 LYS A N 1
ATOM 634 C CA . LYS A 1 82 ? -5.205 7.223 -5.910 1.00 89.44 82 LYS A CA 1
ATOM 635 C C . LYS A 1 82 ? -6.144 6.021 -5.770 1.00 89.44 82 LYS A C 1
ATOM 637 O O . LYS A 1 82 ? -7.355 6.206 -5.839 1.00 89.44 82 LYS A O 1
ATOM 642 N N . ALA A 1 83 ? -5.608 4.822 -5.545 1.00 89.31 83 ALA A N 1
ATOM 643 C CA . ALA A 1 83 ? -6.409 3.612 -5.350 1.00 89.31 83 ALA A CA 1
ATOM 644 C C . ALA A 1 83 ? -7.235 3.657 -4.046 1.00 89.31 83 ALA A C 1
ATOM 646 O O . ALA A 1 83 ? -8.407 3.280 -4.032 1.00 89.31 83 ALA A O 1
ATOM 647 N N . LEU A 1 84 ? -6.675 4.215 -2.968 1.00 88.19 84 LEU A N 1
ATOM 648 C CA . LEU A 1 84 ? -7.397 4.439 -1.710 1.00 88.19 84 LEU A CA 1
ATOM 649 C C . LEU A 1 84 ? -8.608 5.362 -1.903 1.00 88.19 84 LEU A C 1
ATOM 651 O O . LEU A 1 84 ? -9.698 5.030 -1.445 1.00 88.19 84 LEU A O 1
ATOM 655 N N . ASN A 1 85 ? -8.451 6.461 -2.647 1.00 82.12 85 ASN A N 1
ATOM 656 C CA . ASN A 1 85 ? -9.555 7.383 -2.947 1.00 82.12 85 ASN A CA 1
ATOM 657 C C . ASN A 1 85 ? -10.684 6.728 -3.747 1.00 82.12 85 ASN A C 1
ATOM 659 O O . ASN A 1 85 ? -11.847 7.069 -3.555 1.00 82.12 85 ASN A O 1
ATOM 663 N N . GLN A 1 86 ? -10.344 5.791 -4.634 1.00 79.00 86 GLN A N 1
ATOM 664 C CA . GLN A 1 86 ? -11.323 5.039 -5.421 1.00 79.00 86 GLN A CA 1
ATOM 665 C C . GLN A 1 86 ? -12.069 3.992 -4.588 1.00 79.00 86 GLN A C 1
ATOM 667 O O . GLN A 1 86 ? -13.191 3.640 -4.931 1.00 79.00 86 GLN A O 1
ATOM 672 N N . THR A 1 87 ? -11.461 3.506 -3.503 1.00 65.06 87 THR A N 1
ATOM 673 C CA . THR A 1 87 ? -12.063 2.503 -2.611 1.00 65.06 87 THR A CA 1
ATOM 674 C C . THR A 1 87 ? -13.048 3.134 -1.618 1.00 65.06 87 THR A C 1
ATOM 676 O O . THR A 1 87 ? -13.973 2.467 -1.163 1.00 65.06 87 THR A O 1
ATOM 679 N N . THR A 1 88 ? -12.861 4.415 -1.275 1.00 57.38 88 THR A N 1
ATOM 680 C CA . THR A 1 88 ? -13.688 5.150 -0.297 1.00 57.38 88 THR A CA 1
ATOM 681 C C . THR A 1 88 ? -14.785 6.036 -0.900 1.00 57.38 88 THR A C 1
ATOM 683 O O . THR A 1 88 ? -15.520 6.666 -0.138 1.00 57.38 88 THR A O 1
ATOM 686 N N . ALA A 1 89 ? -14.868 6.135 -2.231 1.00 50.97 89 ALA A N 1
ATOM 687 C CA . ALA A 1 89 ? -15.905 6.879 -2.956 1.00 50.97 89 ALA A CA 1
ATOM 688 C C . ALA A 1 89 ? -17.123 5.994 -3.261 1.00 50.97 89 ALA A C 1
ATOM 690 O O . ALA A 1 89 ? -18.255 6.523 -3.187 1.00 50.97 89 ALA A O 1
#

Radius of gyration: 12.71 Å; chains: 1; bounding box: 31×34×26 Å